Protein AF-A0A953NR56-F1 (afdb_monomer)

Radius of gyration: 19.51 Å; Cα contacts (8 Å, |Δi|>4): 133; chains: 1; bounding box: 47×58×45 Å

Solvent-accessible surface area (backbone atoms only — not comparable to full-atom values): 6510 Å² total; per-residue (Å²): 135,88,75,93,87,80,89,77,80,77,77,50,73,69,56,55,55,57,66,58,74,53,50,75,30,72,42,82,49,50,81,82,36,74,92,72,76,49,67,64,47,66,39,62,64,94,87,38,33,44,44,61,56,50,42,57,59,37,29,77,68,33,36,84,40,40,31,27,34,44,59,74,71,51,46,74,72,74,43,51,68,43,75,44,81,37,78,89,57,55,74,61,19,40,49,52,39,49,58,73,71,52,85,51,76,131

Foldseek 3Di:
DDDDDDPDPDQDPVRVVVVLAQDAAEAEQADDCVVVNDRQQQDDDVHDGPVLVVQVVRCVRHNGHEYEHDDPVSVVSVHHYDYQPDPPPPPVSRVVVVVVPDPGDD

Secondary structure (DSSP, 8-state):
---------PPPHHHHHHHTS----EEE--S--TTTTS-GGG-EETTEEHHHHHHHHHHHHHSS-EEES--HHHHHTT-EEE--SSTTSTHHHHHHHHHHH--S--

Structure (mmCIF, N/CA/C/O backbone):
data_AF-A0A953NR56-F1
#
_entry.id   AF-A0A953NR56-F1
#
loop_
_atom_site.group_PDB
_atom_site.id
_atom_site.type_symbol
_atom_site.label_atom_id
_atom_site.label_alt_id
_atom_site.label_comp_id
_atom_site.label_asym_id
_atom_site.label_entity_id
_atom_site.label_seq_id
_atom_site.pdbx_PDB_ins_code
_atom_site.Cartn_x
_atom_site.Cartn_y
_atom_site.Cartn_z
_atom_site.occupancy
_atom_site.B_iso_or_equiv
_atom_site.auth_seq_id
_atom_site.auth_comp_id
_atom_site.auth_asym_id
_atom_site.auth_atom_id
_atom_site.pdbx_PDB_model_num
ATOM 1 N N . MET A 1 1 ? -28.064 41.948 31.568 1.00 38.41 1 MET A N 1
ATOM 2 C CA . MET A 1 1 ? -27.522 41.180 32.706 1.00 38.41 1 MET A CA 1
ATOM 3 C C . MET A 1 1 ? -27.930 39.726 32.516 1.00 38.41 1 MET A C 1
ATOM 5 O O . MET A 1 1 ? -29.124 39.476 32.517 1.00 38.41 1 MET A O 1
ATOM 9 N N . MET A 1 2 ? -26.934 38.846 32.332 1.00 31.52 2 MET A N 1
ATOM 10 C CA . MET A 1 2 ? -26.982 37.367 32.277 1.00 31.52 2 MET A CA 1
ATOM 11 C C . MET A 1 2 ? -27.706 36.723 31.074 1.00 31.52 2 MET A C 1
ATOM 13 O O . MET A 1 2 ? -28.864 37.015 30.836 1.00 31.52 2 MET A O 1
ATOM 17 N N . ALA A 1 3 ? -27.152 35.781 30.310 1.00 34.00 3 ALA A N 1
ATOM 18 C CA . ALA A 1 3 ? -25.816 35.198 30.240 1.00 34.00 3 ALA A CA 1
ATOM 19 C C . ALA A 1 3 ? -25.720 34.404 28.916 1.00 34.00 3 ALA A C 1
ATOM 21 O O . ALA A 1 3 ? -26.661 33.697 28.548 1.00 34.00 3 ALA A O 1
ATOM 22 N N . GLU A 1 4 ? -24.577 34.496 28.228 1.00 44.69 4 GLU A N 1
ATOM 23 C CA . GLU A 1 4 ? -24.038 33.386 27.432 1.00 44.69 4 GLU A CA 1
ATOM 24 C C . GLU A 1 4 ? -24.064 32.122 28.293 1.00 44.69 4 GLU A C 1
ATOM 26 O O . GLU A 1 4 ? -23.676 32.229 29.448 1.00 44.69 4 GLU A O 1
ATOM 31 N N . LEU A 1 5 ? -24.519 30.972 27.774 1.00 41.19 5 LEU A N 1
ATOM 32 C CA . LEU A 1 5 ? -24.161 29.610 28.235 1.00 41.19 5 LEU A CA 1
ATOM 33 C C . LEU A 1 5 ? -25.003 28.539 27.494 1.00 41.19 5 LEU A C 1
ATOM 35 O O . LEU A 1 5 ? -25.787 27.810 28.094 1.00 41.19 5 LEU A O 1
ATOM 39 N N . SER A 1 6 ? -24.858 28.407 26.168 1.00 40.19 6 SER A N 1
ATOM 40 C CA . SER A 1 6 ? -25.397 27.229 25.443 1.00 40.19 6 SER A CA 1
ATOM 41 C C . SER A 1 6 ? -24.391 26.534 24.513 1.00 40.19 6 SER A C 1
ATOM 43 O O . SER A 1 6 ? -24.709 25.503 23.917 1.00 40.19 6 SER A O 1
ATOM 45 N N . GLN A 1 7 ? -23.162 27.032 24.397 1.00 44.84 7 GLN A N 1
ATOM 46 C CA . GLN A 1 7 ? -22.097 26.357 23.656 1.00 44.84 7 GLN A CA 1
ATOM 47 C C . GLN A 1 7 ? -21.250 25.539 24.624 1.00 44.84 7 GLN A C 1
ATOM 49 O O . GLN A 1 7 ? -20.294 26.072 25.147 1.00 44.84 7 GLN A O 1
ATOM 54 N N . PHE A 1 8 ? -21.613 24.285 24.899 1.00 46.12 8 PHE A N 1
ATOM 55 C CA . PHE A 1 8 ? -20.674 23.188 25.214 1.00 46.12 8 PHE A CA 1
ATOM 56 C C . PHE A 1 8 ? -21.470 21.892 25.437 1.00 46.12 8 PHE A C 1
ATOM 58 O O . PHE A 1 8 ? -21.541 21.336 26.530 1.00 46.12 8 PHE A O 1
ATOM 65 N N . ARG A 1 9 ? -22.103 21.376 24.374 1.00 54.62 9 ARG A N 1
ATOM 66 C CA . ARG A 1 9 ? -22.603 19.994 24.377 1.00 54.62 9 ARG A CA 1
ATOM 67 C C . ARG A 1 9 ? -21.449 19.095 23.933 1.00 54.62 9 ARG A C 1
ATOM 69 O O . ARG A 1 9 ? -21.135 19.031 22.748 1.00 54.62 9 ARG A O 1
ATOM 76 N N . GLY A 1 10 ? -20.763 18.474 24.893 1.00 54.16 10 GLY A N 1
ATOM 77 C CA . GLY A 1 10 ? -19.667 17.541 24.620 1.00 54.16 10 GLY A CA 1
ATOM 78 C C . GLY A 1 10 ? -20.115 16.416 23.681 1.00 54.16 10 GLY A C 1
ATOM 79 O O . GLY A 1 10 ? -21.192 15.844 23.856 1.00 54.16 10 GLY A O 1
ATOM 80 N N . LYS A 1 11 ? -19.302 16.106 22.663 1.00 50.94 11 LYS A N 1
ATOM 81 C CA . LYS A 1 11 ? -19.563 14.992 21.740 1.00 50.94 11 LYS A CA 1
ATOM 82 C C . LYS A 1 11 ? -19.519 13.677 22.523 1.00 50.94 11 LYS A C 1
ATOM 84 O O . LYS A 1 11 ? -18.514 13.362 23.156 1.00 50.94 11 LYS A O 1
ATOM 89 N N . GLY A 1 12 ? -20.606 12.908 22.483 1.00 56.56 12 GLY A N 1
ATOM 90 C CA . GLY A 1 12 ? -20.661 11.585 23.108 1.00 56.56 12 GLY A CA 1
ATOM 91 C C . GLY A 1 12 ? -19.666 10.614 22.463 1.00 56.56 12 GLY A C 1
ATOM 92 O O . GLY A 1 12 ? -19.310 10.770 21.295 1.00 56.56 12 GLY A O 1
ATOM 93 N N . ARG A 1 13 ? -19.241 9.574 23.196 1.00 56.50 13 ARG A N 1
ATOM 94 C CA . ARG A 1 13 ? -18.285 8.548 22.717 1.00 56.50 13 ARG A CA 1
ATOM 95 C C . ARG A 1 13 ? -18.636 7.992 21.330 1.00 56.50 13 ARG A C 1
ATOM 97 O O . ARG A 1 13 ? -17.748 7.841 20.500 1.00 56.50 13 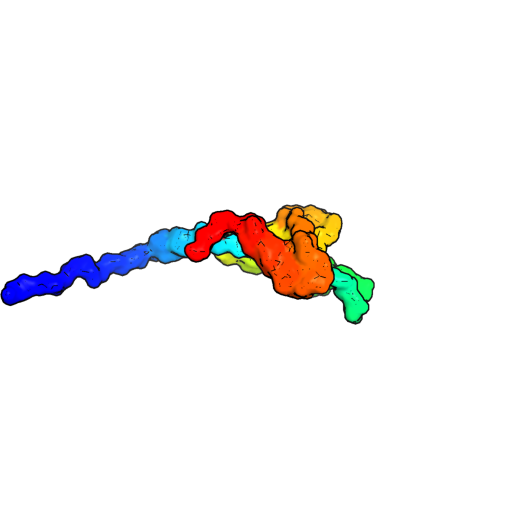ARG A O 1
ATOM 104 N N . GLY A 1 14 ? -19.920 7.761 21.046 1.00 54.09 14 GLY A N 1
ATOM 105 C CA . GLY A 1 14 ? -20.383 7.288 19.734 1.00 54.09 14 GLY A CA 1
ATOM 106 C C . GLY A 1 14 ? -20.174 8.293 18.594 1.00 54.09 14 GLY A C 1
ATOM 107 O O . GLY A 1 14 ? -19.910 7.893 17.468 1.00 54.09 14 GLY A O 1
ATOM 108 N N . GLN A 1 15 ? -20.213 9.594 18.887 1.00 52.62 15 GLN A N 1
ATOM 109 C CA . GLN A 1 15 ? -20.016 10.670 17.914 1.00 52.62 15 GLN A CA 1
ATOM 110 C C . GLN A 1 15 ? -18.525 10.959 17.679 1.00 52.62 15 GLN A C 1
ATOM 112 O O . GLN A 1 15 ? -18.139 11.281 16.559 1.00 52.62 15 GLN A O 1
ATOM 117 N N . ILE A 1 16 ? -17.683 10.759 18.702 1.00 56.00 16 ILE A N 1
ATOM 118 C CA . ILE A 1 16 ? -16.220 10.733 18.548 1.00 56.00 16 ILE A CA 1
ATOM 119 C C . ILE A 1 16 ? -15.814 9.540 17.673 1.00 56.00 16 ILE A C 1
ATOM 121 O O . ILE A 1 16 ? -15.085 9.726 16.709 1.00 56.00 16 ILE A O 1
ATOM 125 N N . MET A 1 17 ? -16.350 8.34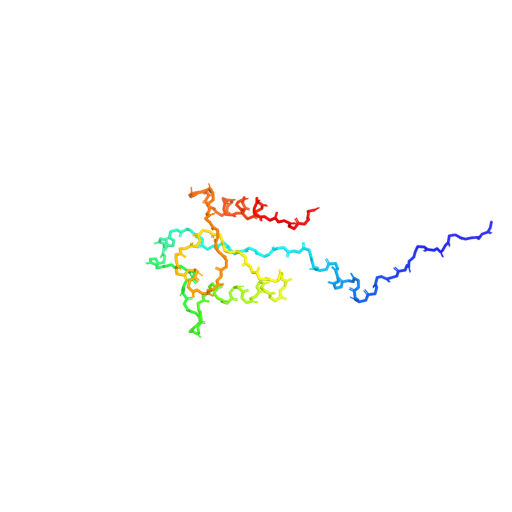0 17.927 1.00 52.09 17 MET A N 1
ATOM 126 C CA . MET A 1 17 ? -16.077 7.148 17.105 1.00 52.09 17 MET A CA 1
ATOM 127 C C . MET A 1 17 ? -16.629 7.259 15.675 1.00 52.09 17 MET A C 1
ATOM 129 O O . MET A 1 17 ? -15.992 6.789 14.737 1.00 52.09 17 MET A O 1
ATOM 133 N N . ALA A 1 18 ? -17.781 7.907 15.475 1.00 52.66 18 ALA A N 1
ATOM 134 C CA . ALA A 1 18 ? -18.328 8.160 14.140 1.00 52.66 18 ALA A CA 1
ATOM 135 C C . ALA A 1 18 ? -17.478 9.155 13.331 1.00 52.66 18 ALA A C 1
ATOM 137 O O . ALA A 1 18 ? -17.384 9.022 12.114 1.00 52.66 18 ALA A O 1
ATOM 138 N N . GLN A 1 19 ? -16.805 10.105 13.992 1.00 52.00 19 GLN A N 1
ATOM 139 C CA . GLN A 1 19 ? -15.853 11.009 13.338 1.00 52.00 19 GLN A CA 1
ATOM 140 C C . GLN A 1 19 ? -14.540 10.326 12.925 1.00 52.00 19 GLN A C 1
ATOM 142 O O . GLN A 1 19 ? -13.847 10.846 12.060 1.00 52.00 19 GLN A O 1
ATOM 147 N N . VAL A 1 20 ? -14.218 9.155 13.485 1.00 53.41 20 VAL A N 1
ATOM 148 C CA . VAL A 1 20 ? -13.049 8.345 13.088 1.00 53.41 20 VAL A CA 1
ATOM 149 C C . VAL A 1 20 ? -13.314 7.554 11.789 1.00 53.41 20 VAL A C 1
ATOM 151 O O . VAL A 1 20 ? -12.396 6.998 11.203 1.00 53.41 20 VAL A O 1
ATOM 154 N N . ARG A 1 21 ? -14.548 7.540 11.261 1.00 54.94 21 ARG A N 1
ATOM 155 C CA . ARG A 1 21 ? -14.939 6.740 10.079 1.00 54.94 21 ARG A CA 1
ATOM 156 C C . ARG A 1 21 ? -14.805 7.452 8.724 1.00 54.94 21 ARG A C 1
ATOM 158 O O . ARG A 1 21 ? -15.615 7.210 7.836 1.00 54.94 21 ARG A O 1
ATOM 165 N N . GLN A 1 22 ? -13.825 8.335 8.556 1.00 74.44 22 GLN A N 1
ATOM 166 C CA . GLN A 1 22 ? -13.625 9.080 7.300 1.00 74.44 22 GLN A CA 1
ATOM 167 C C . GLN A 1 22 ? -12.167 9.055 6.815 1.00 74.44 22 GLN A C 1
ATOM 169 O O . GLN A 1 22 ? -11.709 10.000 6.188 1.00 74.44 22 GLN A O 1
ATOM 174 N N . VAL A 1 23 ? -11.411 7.998 7.122 1.00 88.38 23 VAL A N 1
ATOM 175 C CA . VAL A 1 23 ? -10.012 7.859 6.689 1.00 88.38 23 VAL A CA 1
ATOM 176 C C . VAL A 1 23 ? -9.890 6.649 5.771 1.00 88.38 23 VAL A C 1
ATOM 178 O O . VAL A 1 23 ? -10.309 5.557 6.144 1.00 88.38 23 VAL A O 1
ATOM 181 N N . ALA A 1 24 ? -9.314 6.840 4.584 1.00 93.50 24 ALA A N 1
ATOM 182 C CA . ALA A 1 24 ? -8.964 5.753 3.674 1.00 93.50 24 ALA A CA 1
ATOM 183 C C . ALA A 1 24 ? -7.507 5.317 3.895 1.00 93.50 24 ALA A C 1
ATOM 185 O O . ALA A 1 24 ? -6.605 6.149 3.991 1.00 93.50 24 ALA A O 1
ATOM 186 N N . GLY A 1 25 ? -7.278 4.006 3.975 1.00 95.69 25 GLY A N 1
ATOM 187 C CA . GLY A 1 25 ? -5.952 3.420 4.156 1.00 95.69 25 GLY A CA 1
ATOM 188 C C . GLY A 1 25 ? -5.308 3.008 2.833 1.00 95.69 25 GLY A C 1
ATOM 189 O O . GLY A 1 25 ? -5.873 2.201 2.093 1.00 95.69 25 GLY A O 1
ATOM 190 N N . PHE A 1 26 ? -4.094 3.496 2.570 1.00 96.38 26 PHE A N 1
ATOM 191 C CA . PHE A 1 26 ? -3.295 3.095 1.411 1.00 96.38 26 PHE A CA 1
ATOM 192 C C . PHE A 1 26 ? -1.927 2.558 1.832 1.00 96.38 26 PHE A C 1
ATOM 194 O O . PHE A 1 26 ? -1.313 3.059 2.774 1.00 96.38 26 PHE A O 1
ATOM 201 N N . ILE A 1 27 ? -1.439 1.542 1.120 1.00 95.50 27 ILE A N 1
ATOM 202 C CA . ILE A 1 27 ? -0.112 0.952 1.330 1.00 95.50 27 ILE A CA 1
ATOM 203 C C . ILE A 1 27 ? 0.683 1.082 0.040 1.00 95.50 27 ILE A C 1
ATOM 205 O O . ILE A 1 27 ? 0.291 0.549 -0.995 1.00 95.50 27 ILE A O 1
ATOM 209 N N . LEU A 1 28 ? 1.824 1.758 0.105 1.00 93.69 28 LEU A N 1
ATOM 210 C CA . LEU A 1 28 ? 2.738 1.864 -1.027 1.00 93.69 28 LEU A CA 1
ATOM 211 C C . LEU A 1 28 ? 3.612 0.605 -1.067 1.00 93.69 28 LEU A C 1
ATOM 213 O O . LEU A 1 28 ? 4.434 0.396 -0.174 1.00 93.69 28 LEU A O 1
ATOM 217 N N . ALA A 1 29 ? 3.410 -0.236 -2.080 1.00 90.19 29 ALA A N 1
ATOM 218 C CA . ALA A 1 29 ? 4.123 -1.504 -2.257 1.00 90.19 29 ALA A CA 1
ATOM 219 C C . ALA A 1 29 ? 4.762 -1.628 -3.651 1.00 90.19 29 ALA A C 1
ATOM 221 O O . ALA A 1 29 ? 4.964 -2.732 -4.142 1.00 90.19 29 ALA A O 1
ATOM 222 N N . GLY A 1 30 ? 5.053 -0.494 -4.292 1.00 80.44 30 GLY A N 1
ATOM 223 C CA . GLY A 1 30 ? 5.803 -0.436 -5.544 1.00 80.44 30 GLY A CA 1
ATOM 224 C C . GLY A 1 30 ? 7.310 -0.243 -5.342 1.00 80.44 30 GLY A C 1
ATOM 225 O O . GLY A 1 30 ? 7.824 -0.176 -4.222 1.00 80.44 30 GLY A O 1
ATOM 226 N N . GLY A 1 31 ? 8.010 -0.081 -6.463 1.00 78.75 31 GLY A N 1
ATOM 227 C CA . GLY A 1 31 ? 9.455 0.121 -6.520 1.00 78.75 31 GLY A CA 1
ATOM 228 C C . GLY A 1 31 ? 10.235 -1.173 -6.756 1.00 78.75 31 GLY A C 1
ATOM 229 O O . GLY A 1 31 ? 9.780 -2.273 -6.470 1.00 78.75 31 GLY A O 1
ATOM 230 N N . GLU A 1 32 ? 11.449 -1.032 -7.279 1.00 72.06 32 GLU A N 1
ATOM 231 C CA . GLU A 1 32 ? 12.220 -2.158 -7.827 1.00 72.06 32 GLU A CA 1
ATOM 232 C C . GLU A 1 32 ? 12.841 -3.077 -6.767 1.00 72.06 32 GLU A C 1
ATOM 234 O O . GLU A 1 32 ? 13.395 -4.122 -7.093 1.00 72.06 32 GLU A O 1
ATOM 239 N N . SER A 1 33 ? 12.813 -2.684 -5.487 1.00 73.69 33 SER A N 1
ATOM 240 C CA . SER A 1 33 ? 13.497 -3.404 -4.400 1.00 73.69 33 SER A CA 1
ATOM 241 C C . SER A 1 33 ? 14.971 -3.741 -4.719 1.00 73.69 33 SER A C 1
ATOM 243 O O . SER A 1 33 ? 15.530 -4.698 -4.182 1.00 73.69 33 SER A O 1
ATOM 245 N N . SER A 1 34 ? 15.629 -2.918 -5.545 1.00 73.31 34 SER A N 1
ATOM 246 C CA . SER A 1 34 ? 16.921 -3.199 -6.192 1.00 73.31 34 SER A CA 1
ATOM 247 C C . SER A 1 34 ? 18.074 -3.457 -5.218 1.00 73.31 34 SER A C 1
ATOM 249 O O . SER A 1 34 ? 18.949 -4.271 -5.490 1.00 73.31 34 SER A O 1
ATOM 251 N N . ARG A 1 35 ? 18.046 -2.844 -4.028 1.00 77.25 35 ARG A N 1
ATOM 252 C CA . ARG A 1 35 ? 19.033 -3.107 -2.965 1.00 77.25 35 ARG A CA 1
ATOM 253 C C . ARG A 1 35 ? 18.804 -4.428 -2.217 1.00 77.25 35 ARG A C 1
ATOM 255 O O . ARG A 1 35 ? 19.752 -4.963 -1.656 1.00 77.25 35 ARG A O 1
ATOM 262 N N . MET A 1 36 ? 17.565 -4.926 -2.150 1.00 70.88 36 MET A N 1
ATOM 263 C CA . MET A 1 36 ? 17.252 -6.204 -1.490 1.00 70.88 36 MET A CA 1
ATOM 264 C C . MET A 1 36 ? 17.201 -7.389 -2.453 1.00 70.88 36 MET A C 1
ATOM 266 O O . MET A 1 36 ? 17.294 -8.518 -1.982 1.00 70.88 36 MET A O 1
ATOM 270 N N . GLY A 1 37 ? 17.055 -7.155 -3.761 1.00 68.62 37 GLY A N 1
ATOM 271 C CA . GLY A 1 37 ? 17.049 -8.203 -4.791 1.00 68.62 37 GLY A CA 1
ATOM 272 C C . GLY A 1 37 ? 15.823 -9.126 -4.766 1.00 68.62 37 GLY A C 1
ATOM 273 O O . GLY A 1 37 ? 15.769 -10.093 -5.515 1.00 68.62 37 GLY A O 1
ATOM 274 N N . ARG A 1 38 ? 14.846 -8.843 -3.899 1.00 69.31 38 ARG A N 1
ATOM 275 C CA . ARG A 1 38 ? 13.576 -9.563 -3.735 1.00 69.31 38 ARG A CA 1
ATOM 276 C C . ARG A 1 38 ? 12.485 -8.560 -3.384 1.00 69.31 38 ARG A C 1
ATOM 278 O O . ARG A 1 38 ? 12.788 -7.561 -2.725 1.00 69.31 38 ARG A O 1
ATOM 285 N N . ASP A 1 39 ? 11.247 -8.826 -3.795 1.00 79.44 39 ASP A N 1
ATOM 286 C CA . ASP A 1 39 ? 10.122 -7.933 -3.511 1.00 79.44 39 ASP A CA 1
ATOM 287 C C . ASP A 1 39 ? 9.963 -7.745 -1.991 1.00 79.44 39 ASP A C 1
ATOM 289 O O . ASP A 1 39 ? 9.684 -8.685 -1.239 1.00 79.44 39 ASP A O 1
ATOM 293 N N . LYS A 1 40 ? 10.172 -6.504 -1.529 1.00 80.69 40 LYS A N 1
ATOM 294 C CA . LYS A 1 40 ? 10.092 -6.134 -0.114 1.00 80.69 40 LYS A CA 1
ATOM 295 C C . LYS A 1 40 ? 8.721 -6.447 0.493 1.00 80.69 40 LYS A C 1
ATOM 297 O O . LYS A 1 40 ? 8.652 -6.748 1.686 1.00 80.69 40 LYS A O 1
ATOM 302 N N . ALA A 1 41 ? 7.648 -6.351 -0.291 1.00 81.56 41 ALA A N 1
ATOM 303 C CA . ALA A 1 41 ? 6.281 -6.556 0.172 1.00 81.56 41 ALA A CA 1
ATOM 304 C C . ALA A 1 41 ? 6.049 -7.993 0.670 1.00 81.56 41 ALA A C 1
ATOM 306 O O . ALA A 1 41 ? 5.307 -8.207 1.632 1.00 81.56 41 ALA A O 1
ATOM 307 N N . LEU A 1 42 ? 6.735 -8.962 0.061 1.00 85.31 42 LEU A N 1
ATOM 308 C CA . LEU A 1 42 ? 6.571 -10.393 0.330 1.00 85.31 42 LEU A CA 1
ATOM 309 C C . LEU A 1 42 ? 7.563 -10.944 1.346 1.00 85.31 42 LEU A C 1
ATOM 311 O O . LEU A 1 42 ? 7.505 -12.120 1.691 1.00 85.31 42 LEU A O 1
ATOM 315 N N . LEU A 1 43 ? 8.471 -10.109 1.851 1.00 88.44 43 LEU A N 1
ATOM 316 C CA . LEU A 1 43 ? 9.403 -10.553 2.876 1.00 88.44 43 LEU A CA 1
ATOM 317 C C . LEU A 1 43 ? 8.664 -10.978 4.117 1.00 88.44 43 LEU A C 1
ATOM 319 O O . LEU A 1 43 ? 7.790 -10.268 4.598 1.00 88.44 43 LEU A O 1
ATOM 323 N N . GLU A 1 44 ? 9.067 -12.107 4.667 1.00 90.94 44 GLU A N 1
ATOM 324 C CA . GLU A 1 44 ? 8.456 -12.608 5.879 1.00 90.94 44 GLU A CA 1
ATOM 325 C C . GLU A 1 44 ? 9.207 -12.116 7.111 1.00 90.94 44 GLU A C 1
ATOM 327 O O . GLU A 1 44 ? 10.437 -12.161 7.188 1.00 90.94 44 GLU A O 1
ATOM 332 N N . LEU A 1 45 ? 8.442 -11.677 8.107 1.00 91.31 45 LEU A N 1
ATOM 333 C CA . LEU A 1 45 ? 8.922 -11.457 9.463 1.00 91.31 45 LEU A CA 1
ATOM 334 C C . LEU A 1 45 ? 8.117 -12.361 10.393 1.00 91.31 45 LEU A C 1
ATOM 336 O O . LEU A 1 45 ? 6.921 -12.147 10.582 1.00 91.31 45 LEU A O 1
ATOM 340 N N . GLY A 1 46 ? 8.767 -13.388 10.945 1.00 93.06 46 GLY A N 1
ATOM 341 C CA . GLY A 1 46 ? 8.084 -14.408 11.747 1.00 93.06 46 GLY A CA 1
ATOM 342 C C . GLY A 1 46 ? 7.069 -15.229 10.941 1.00 93.06 46 GLY A C 1
ATOM 343 O O . GLY A 1 46 ? 5.997 -15.527 11.454 1.00 93.06 46 GLY A O 1
ATOM 344 N N . GLY A 1 47 ? 7.376 -15.537 9.674 1.00 94.12 47 GLY A N 1
ATOM 345 C CA . GLY A 1 47 ? 6.513 -16.331 8.785 1.00 94.12 47 GLY A CA 1
ATOM 346 C C . GLY A 1 47 ? 5.298 -15.585 8.224 1.00 94.12 47 GLY A C 1
ATOM 347 O O . GLY A 1 47 ? 4.392 -16.205 7.680 1.00 94.12 47 GLY A O 1
ATOM 348 N N . VAL A 1 48 ? 5.233 -14.258 8.387 1.00 93.06 48 VAL A N 1
ATOM 349 C CA . VAL A 1 48 ? 4.140 -13.429 7.858 1.00 93.06 4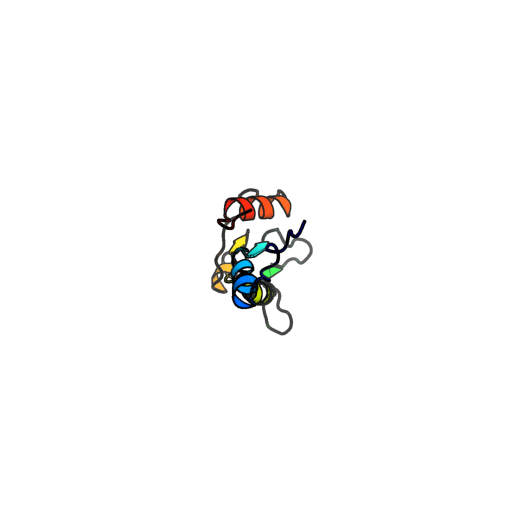8 VAL A CA 1
ATOM 350 C C . VAL A 1 48 ? 4.708 -12.391 6.891 1.00 93.06 48 VAL A C 1
ATOM 352 O O . VAL A 1 48 ? 5.592 -11.630 7.306 1.00 93.06 48 VAL A O 1
ATOM 355 N N . PRO A 1 49 ? 4.193 -12.293 5.648 1.00 92.12 49 PRO A N 1
ATOM 356 C CA . PRO A 1 49 ? 4.596 -11.256 4.706 1.00 92.12 49 PRO A CA 1
ATOM 357 C C . PRO A 1 49 ? 4.433 -9.851 5.294 1.00 92.12 49 PRO A C 1
ATOM 359 O O . PRO A 1 49 ? 3.408 -9.536 5.910 1.00 92.12 49 PRO A O 1
ATOM 362 N N . LEU A 1 50 ? 5.418 -8.978 5.075 1.00 91.94 50 LEU A N 1
ATOM 363 C CA . LEU A 1 50 ? 5.404 -7.597 5.557 1.00 91.94 50 LEU A CA 1
ATOM 364 C C . LEU A 1 50 ? 4.156 -6.860 5.071 1.00 91.94 50 LEU A C 1
ATOM 366 O O . LEU A 1 50 ? 3.531 -6.150 5.857 1.00 91.94 50 LEU A O 1
ATOM 370 N N . LEU A 1 51 ? 3.751 -7.067 3.816 1.00 92.31 51 LEU A N 1
ATOM 371 C CA . LEU A 1 51 ? 2.533 -6.477 3.274 1.00 92.31 51 LEU A CA 1
ATOM 372 C C . LEU A 1 51 ? 1.278 -6.950 4.016 1.00 92.31 51 LEU A C 1
ATOM 374 O O . LEU A 1 51 ? 0.450 -6.121 4.382 1.00 92.31 51 LEU A O 1
ATOM 378 N N . ALA A 1 52 ? 1.158 -8.248 4.308 1.00 94.19 52 ALA A N 1
ATOM 379 C CA . ALA A 1 52 ? 0.027 -8.780 5.070 1.00 94.19 52 ALA A CA 1
ATOM 380 C C . ALA A 1 52 ? -0.0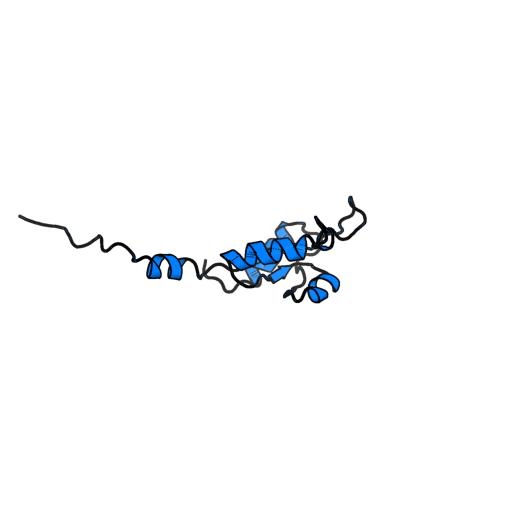13 -8.208 6.498 1.00 94.19 52 ALA A C 1
ATOM 382 O O . ALA A 1 52 ? -1.079 -7.867 7.012 1.00 94.19 52 ALA A O 1
ATOM 383 N N . ARG A 1 53 ? 1.153 -8.048 7.136 1.00 95.38 53 ARG A N 1
ATOM 384 C CA . ARG A 1 53 ? 1.260 -7.419 8.459 1.00 95.38 53 ARG A CA 1
ATOM 385 C C . ARG A 1 53 ? 0.836 -5.951 8.424 1.00 95.38 53 ARG A C 1
ATOM 387 O O . ARG A 1 53 ? 0.050 -5.532 9.269 1.00 95.38 53 ARG A O 1
ATOM 394 N N . THR A 1 54 ? 1.322 -5.187 7.448 1.00 95.06 54 THR A N 1
ATOM 395 C CA . THR A 1 54 ? 0.943 -3.780 7.259 1.00 95.06 54 THR A CA 1
ATOM 396 C C . THR A 1 54 ? -0.547 -3.649 6.964 1.00 95.06 54 THR A C 1
ATOM 398 O O . THR A 1 54 ? -1.201 -2.799 7.559 1.00 95.06 54 THR A O 1
ATOM 401 N N . ALA A 1 55 ? -1.109 -4.527 6.128 1.00 95.38 55 ALA A N 1
ATOM 402 C CA . ALA A 1 55 ? -2.532 -4.530 5.816 1.00 95.38 55 ALA A CA 1
ATOM 403 C C . ALA A 1 55 ? -3.400 -4.686 7.066 1.00 95.38 55 ALA A C 1
ATOM 405 O O . ALA A 1 55 ? -4.292 -3.872 7.275 1.00 95.38 55 ALA A O 1
ATOM 406 N N . ARG A 1 56 ? -3.071 -5.634 7.954 1.00 96.00 56 ARG A N 1
ATOM 407 C CA . ARG A 1 56 ? -3.784 -5.812 9.232 1.00 96.00 56 ARG A CA 1
ATOM 408 C C . ARG A 1 56 ? -3.708 -4.575 10.131 1.00 96.00 56 ARG A C 1
ATOM 410 O O . ARG A 1 56 ? -4.684 -4.239 10.795 1.00 96.00 56 ARG A O 1
ATOM 417 N N . LEU A 1 57 ? -2.554 -3.905 10.171 1.00 95.75 57 LEU A N 1
ATOM 418 C CA . LEU A 1 57 ? -2.374 -2.690 10.974 1.00 95.75 57 LEU A CA 1
ATOM 419 C C . LEU A 1 57 ? -3.203 -1.521 10.434 1.00 95.75 57 LEU A C 1
ATOM 421 O O . LEU A 1 57 ? -3.826 -0.811 11.217 1.00 95.75 57 LEU A O 1
ATOM 425 N N . VAL A 1 58 ? -3.227 -1.334 9.112 1.00 95.62 58 VAL A N 1
ATOM 426 C CA . VAL A 1 58 ? -4.038 -0.289 8.473 1.00 95.62 58 VAL A CA 1
ATOM 427 C C . VAL A 1 58 ? -5.528 -0.605 8.612 1.00 95.62 58 VAL A C 1
ATOM 429 O O . VAL A 1 58 ? -6.309 0.282 8.947 1.00 95.62 58 VAL A O 1
ATOM 432 N N . GLU A 1 59 ? -5.922 -1.867 8.444 1.00 94.81 59 GLU A N 1
ATOM 433 C CA . GLU A 1 59 ? -7.313 -2.302 8.569 1.00 94.81 59 GLU A CA 1
ATOM 434 C C . GLU A 1 59 ? -7.906 -2.018 9.948 1.00 94.81 59 GLU A C 1
ATOM 436 O O . GLU A 1 59 ? -9.036 -1.537 10.046 1.00 94.81 59 GLU A O 1
ATOM 441 N N . ALA A 1 60 ? -7.118 -2.210 11.008 1.00 93.88 60 ALA A N 1
ATOM 442 C CA . ALA A 1 60 ? -7.535 -1.936 12.379 1.00 93.88 60 ALA A CA 1
ATOM 443 C C . ALA A 1 60 ? -7.898 -0.461 12.646 1.00 93.88 60 ALA A C 1
ATOM 445 O O . ALA A 1 60 ? -8.576 -0.179 13.635 1.00 93.88 60 ALA A O 1
ATOM 446 N N . VAL A 1 61 ? -7.456 0.476 11.796 1.00 91.88 61 VAL A N 1
ATOM 447 C CA . VAL A 1 61 ? -7.659 1.923 11.997 1.00 91.88 61 VAL A CA 1
ATOM 448 C C . VAL A 1 61 ? -8.458 2.605 10.886 1.00 91.88 61 VAL A C 1
ATOM 450 O O . VAL A 1 61 ? -9.166 3.567 11.168 1.00 91.88 61 VAL A O 1
ATOM 453 N N . ALA A 1 62 ? -8.368 2.119 9.647 1.00 92.44 62 ALA A N 1
ATOM 454 C CA . ALA A 1 62 ? -8.941 2.756 8.459 1.00 92.44 62 ALA A CA 1
ATOM 455 C C . ALA A 1 62 ? -9.853 1.819 7.639 1.00 92.44 62 ALA A C 1
ATOM 457 O O . ALA A 1 62 ? -10.347 2.209 6.583 1.00 92.44 62 ALA A O 1
ATOM 458 N N . GLY A 1 63 ? -10.088 0.587 8.108 1.00 91.88 63 GLY A N 1
ATOM 459 C CA . GLY A 1 63 ? -10.774 -0.439 7.323 1.00 91.88 63 GLY A CA 1
ATOM 460 C C . GLY A 1 63 ? -9.915 -0.981 6.169 1.00 91.88 63 GLY A C 1
ATOM 461 O O . GLY A 1 63 ? -8.721 -0.682 6.093 1.00 91.88 63 GLY A O 1
ATOM 462 N N . PRO A 1 64 ? -10.491 -1.807 5.277 1.00 93.38 64 PRO A N 1
ATOM 463 C CA . PRO A 1 64 ? -9.729 -2.549 4.275 1.00 93.38 64 PRO A CA 1
ATOM 464 C C . PRO A 1 64 ? -8.828 -1.640 3.416 1.00 93.38 64 PRO A C 1
ATOM 466 O O . PRO A 1 64 ? -9.340 -0.736 2.749 1.00 93.38 64 PRO A O 1
ATOM 469 N N . PRO A 1 65 ? -7.500 -1.855 3.405 1.00 95.38 65 PRO A N 1
ATOM 470 C CA . PRO A 1 65 ? -6.584 -0.976 2.691 1.00 95.38 65 PRO A CA 1
ATOM 471 C C . PRO A 1 65 ? -6.556 -1.242 1.184 1.00 95.38 65 PRO A C 1
ATOM 473 O O . PRO A 1 65 ? -6.827 -2.350 0.715 1.00 95.38 65 PRO A O 1
ATOM 476 N N . THR A 1 66 ? -6.123 -0.233 0.428 1.00 95.62 66 THR A N 1
ATOM 477 C CA . THR A 1 66 ? -5.742 -0.372 -0.985 1.00 95.62 66 THR A CA 1
ATOM 478 C C . THR A 1 66 ? -4.224 -0.303 -1.140 1.00 95.62 66 THR A C 1
ATOM 480 O O . THR A 1 66 ? -3.565 0.590 -0.615 1.00 95.62 66 THR A O 1
ATOM 483 N N . VAL A 1 67 ? -3.648 -1.244 -1.879 1.00 95.12 67 VAL A N 1
ATOM 484 C CA . VAL A 1 67 ? -2.216 -1.295 -2.186 1.00 95.12 67 VAL A CA 1
ATOM 485 C C . VAL A 1 67 ? -1.943 -0.568 -3.502 1.00 95.12 67 VAL A C 1
ATOM 487 O O . VAL A 1 67 ? -2.644 -0.801 -4.484 1.00 95.12 67 VAL A O 1
ATOM 490 N N . VAL A 1 68 ? -0.912 0.274 -3.543 1.00 94.38 68 VAL A N 1
ATOM 491 C CA . VAL A 1 68 ? -0.463 0.994 -4.747 1.00 94.38 68 VAL A CA 1
ATOM 492 C C . VAL A 1 68 ? 0.841 0.390 -5.265 1.00 94.38 68 VAL A C 1
ATOM 494 O O . VAL A 1 68 ? 1.787 0.208 -4.496 1.00 94.38 68 VAL A O 1
ATOM 497 N N . GLY A 1 69 ? 0.891 0.092 -6.567 1.00 88.00 69 GLY A N 1
ATOM 498 C CA . GLY A 1 69 ? 2.100 -0.346 -7.276 1.00 88.00 69 GLY A CA 1
ATOM 499 C C . GLY A 1 69 ? 2.491 -1.820 -7.093 1.00 88.00 69 GLY A C 1
ATOM 500 O O . GLY A 1 69 ? 3.499 -2.239 -7.651 1.00 88.00 69 GLY A O 1
ATOM 501 N N . GLY A 1 70 ? 1.714 -2.607 -6.339 1.00 73.75 70 GLY A N 1
ATOM 502 C CA . GLY A 1 70 ? 2.000 -4.022 -6.077 1.00 73.75 70 GLY A CA 1
ATOM 503 C C . GLY A 1 70 ? 1.794 -4.936 -7.296 1.00 73.75 70 GLY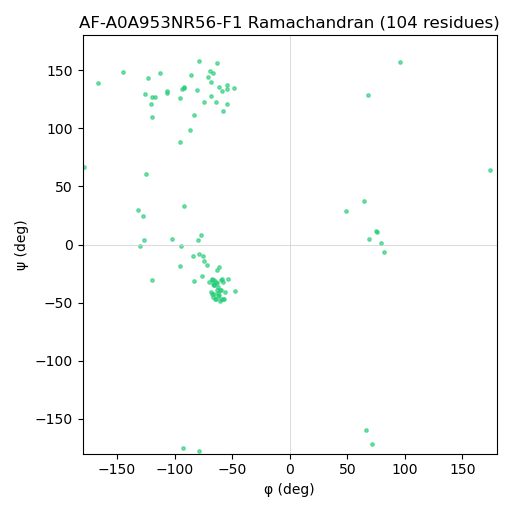 A C 1
ATOM 504 O O . GLY A 1 70 ? 0.861 -4.748 -8.080 1.00 73.75 70 GLY A O 1
ATOM 505 N N . ALA A 1 71 ? 2.644 -5.957 -7.436 1.00 68.62 71 ALA A N 1
ATOM 506 C CA . ALA A 1 71 ? 2.537 -6.986 -8.474 1.00 68.62 71 ALA A CA 1
ATOM 507 C C . ALA A 1 71 ? 1.478 -8.063 -8.135 1.00 68.62 71 ALA A C 1
ATOM 509 O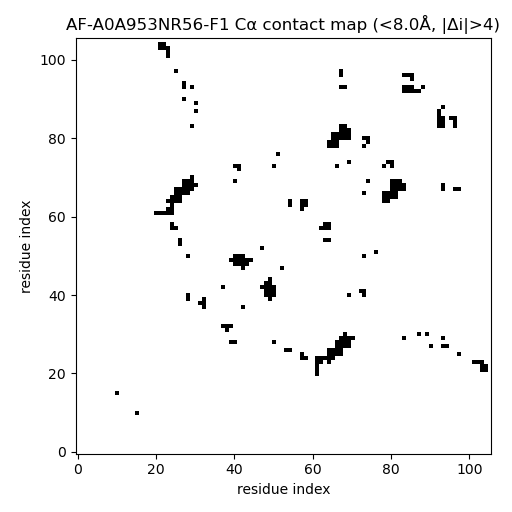 O . ALA A 1 71 ? 0.789 -7.999 -7.113 1.00 68.62 71 ALA A O 1
ATOM 510 N N . GLY A 1 72 ? 1.330 -9.078 -8.998 1.00 66.62 72 GLY A N 1
ATOM 511 C CA . GLY A 1 72 ? 0.318 -10.140 -8.868 1.00 66.62 72 GLY A CA 1
ATOM 512 C C . GLY A 1 72 ? 0.319 -10.873 -7.518 1.00 66.62 72 GLY A C 1
ATOM 513 O O . GLY A 1 72 ? -0.739 -11.266 -7.032 1.00 66.62 72 GLY A O 1
ATOM 514 N N . GLU A 1 73 ? 1.469 -10.972 -6.857 1.00 71.69 73 GLU A N 1
ATOM 515 C CA . GLU A 1 73 ? 1.619 -11.610 -5.543 1.00 71.69 73 GLU A CA 1
ATOM 516 C C . GLU A 1 73 ? 0.916 -10.825 -4.421 1.00 71.69 73 GLU A C 1
ATOM 518 O O . GLU A 1 73 ? 0.379 -11.416 -3.487 1.00 71.69 73 GLU A O 1
ATOM 523 N N . CYS A 1 74 ? 0.801 -9.497 -4.546 1.00 75.06 74 CYS A N 1
ATOM 524 C CA . CYS A 1 74 ? 0.005 -8.683 -3.623 1.00 75.06 74 CYS A CA 1
ATOM 525 C C . CYS A 1 74 ? -1.492 -9.019 -3.725 1.00 75.06 74 CYS A C 1
ATOM 527 O O . CYS A 1 74 ? -2.199 -9.020 -2.716 1.00 75.06 74 CYS A O 1
ATOM 529 N N . ARG A 1 75 ? -1.976 -9.351 -4.933 1.00 76.69 75 ARG A N 1
ATOM 530 C CA . ARG A 1 75 ? -3.363 -9.798 -5.149 1.00 76.69 75 ARG A CA 1
ATOM 531 C C . ARG A 1 75 ? -3.607 -11.190 -4.566 1.00 76.69 75 ARG A C 1
ATOM 533 O O . ARG A 1 75 ? -4.702 -11.445 -4.077 1.00 76.69 75 ARG A O 1
ATOM 540 N N . ALA A 1 76 ? -2.597 -12.063 -4.561 1.00 84.06 76 ALA A N 1
ATOM 541 C CA . ALA A 1 76 ? -2.692 -13.394 -3.954 1.00 84.06 76 ALA A CA 1
ATOM 542 C C . ALA A 1 76 ? -2.939 -13.345 -2.431 1.00 84.06 76 ALA A C 1
ATOM 544 O O . ALA A 1 76 ? -3.496 -14.285 -1.872 1.00 84.06 76 ALA A O 1
ATOM 545 N N . LEU A 1 77 ? -2.605 -12.228 -1.771 1.00 87.25 77 LEU A N 1
ATOM 546 C CA . LEU A 1 77 ? -2.928 -11.972 -0.360 1.00 87.25 77 LEU A CA 1
ATOM 547 C C . LEU A 1 77 ? -4.377 -11.495 -0.131 1.00 87.25 77 LEU A C 1
ATOM 549 O O . LEU A 1 77 ? -4.732 -11.160 0.997 1.00 87.25 77 LEU A O 1
ATOM 553 N N . GLY A 1 78 ? -5.210 -11.427 -1.176 1.00 90.25 78 GLY A N 1
ATOM 554 C CA . GLY A 1 78 ? -6.601 -10.967 -1.090 1.00 90.25 78 GLY A CA 1
ATOM 555 C C . GLY A 1 78 ? -6.759 -9.450 -0.941 1.00 90.25 78 GLY A C 1
ATOM 556 O O . GLY A 1 78 ? -7.848 -8.971 -0.633 1.00 90.25 78 GLY A O 1
ATOM 557 N N . LEU A 1 79 ? -5.686 -8.681 -1.148 1.00 92.00 79 LEU A N 1
ATOM 558 C CA . LEU A 1 79 ? -5.699 -7.226 -1.024 1.00 92.00 79 LEU A CA 1
ATOM 559 C C . LEU A 1 79 ? -6.162 -6.562 -2.325 1.00 92.00 79 LEU A C 1
ATOM 561 O O . LEU A 1 79 ? -5.834 -7.012 -3.426 1.00 92.00 79 LEU A O 1
ATOM 565 N N . ARG A 1 80 ? -6.880 -5.438 -2.206 1.00 93.75 80 ARG A N 1
ATOM 566 C CA . ARG A 1 80 ? -7.166 -4.566 -3.351 1.00 93.75 80 ARG A CA 1
ATOM 567 C C . ARG A 1 80 ? -5.865 -3.909 -3.801 1.00 93.75 80 ARG A C 1
ATOM 569 O O . ARG A 1 80 ? -5.192 -3.282 -2.990 1.00 93.75 80 ARG A O 1
ATOM 576 N N . VAL A 1 81 ? -5.538 -4.009 -5.088 1.00 93.12 81 VAL A N 1
ATOM 577 C CA . VAL A 1 81 ? -4.314 -3.433 -5.665 1.00 93.12 81 VAL A CA 1
ATOM 578 C C . VAL A 1 81 ? -4.659 -2.537 -6.849 1.00 93.12 81 VAL A C 1
ATOM 580 O O . VAL A 1 81 ? -5.362 -2.977 -7.761 1.00 93.12 81 VAL A O 1
ATOM 583 N N . ILE A 1 82 ? -4.132 -1.315 -6.851 1.00 94.19 82 ILE A N 1
ATOM 584 C CA . ILE A 1 82 ? -4.160 -0.386 -7.985 1.00 94.19 82 ILE A CA 1
ATOM 585 C C . ILE A 1 82 ? -2.740 -0.171 -8.519 1.00 94.19 82 ILE A C 1
ATOM 587 O O . ILE A 1 82 ? -1.762 -0.242 -7.768 1.00 94.19 82 ILE A O 1
ATOM 591 N N . ALA A 1 83 ? -2.624 0.044 -9.828 1.00 92.62 83 ALA A N 1
ATOM 592 C CA . ALA A 1 83 ? -1.348 0.378 -10.452 1.00 92.62 83 ALA A CA 1
ATOM 593 C C . ALA A 1 83 ? -0.906 1.784 -10.025 1.00 92.62 83 ALA A C 1
ATOM 595 O O . ALA A 1 83 ? -1.755 2.631 -9.768 1.00 92.62 83 ALA A O 1
ATOM 596 N N . ASP A 1 84 ? 0.404 2.015 -9.946 1.00 91.88 84 ASP A N 1
ATOM 597 C CA . ASP A 1 84 ? 0.944 3.366 -9.785 1.00 91.88 84 ASP A CA 1
ATOM 598 C C . ASP A 1 84 ? 0.828 4.114 -11.121 1.00 91.88 84 ASP A C 1
ATOM 600 O O . ASP A 1 84 ? 1.333 3.636 -12.139 1.00 91.88 84 ASP A O 1
ATOM 604 N N . GLU A 1 85 ? 0.147 5.259 -11.126 1.00 93.94 85 GLU A N 1
ATOM 605 C CA . GLU A 1 85 ? -0.028 6.106 -12.312 1.00 93.94 85 GLU A CA 1
ATOM 606 C C . GLU A 1 85 ? 1.251 6.881 -12.670 1.00 93.94 85 GLU A C 1
ATOM 608 O O . GLU A 1 85 ? 1.379 7.382 -13.787 1.00 93.94 85 GLU A O 1
ATOM 613 N N . TRP A 1 86 ? 2.222 6.939 -11.751 1.00 91.56 86 TRP A N 1
ATOM 614 C CA . TRP A 1 86 ? 3.460 7.708 -11.886 1.00 91.56 86 TRP A CA 1
ATOM 615 C C . TRP A 1 86 ? 4.701 6.815 -11.698 1.00 91.56 86 TRP A C 1
ATOM 617 O O . TRP A 1 86 ? 5.505 7.035 -10.782 1.00 91.56 86 TRP A O 1
ATOM 627 N N . PRO A 1 87 ? 4.895 5.790 -12.548 1.00 84.69 87 PRO A N 1
ATOM 628 C CA . PRO A 1 87 ? 5.999 4.849 -12.402 1.00 84.69 87 PRO A CA 1
ATOM 629 C C . PRO A 1 87 ? 7.355 5.568 -12.446 1.00 84.69 87 PRO A C 1
ATOM 631 O O . PRO A 1 87 ? 7.615 6.401 -13.311 1.00 84.69 87 PRO A O 1
ATOM 634 N N . GLY A 1 88 ? 8.233 5.245 -11.494 1.00 85.00 88 GLY A N 1
ATOM 635 C CA . GLY A 1 88 ? 9.569 5.844 -11.391 1.00 85.00 88 GLY A CA 1
ATOM 636 C C . GLY A 1 88 ? 9.619 7.218 -10.709 1.00 85.00 88 GLY A C 1
ATOM 637 O O . GLY A 1 88 ? 10.710 7.686 -10.395 1.00 85.00 88 GLY A O 1
ATOM 638 N N . ALA A 1 89 ? 8.478 7.833 -10.373 1.00 90.25 89 ALA A N 1
ATOM 639 C CA . ALA A 1 89 ? 8.428 9.114 -9.653 1.00 90.25 89 ALA A CA 1
ATOM 640 C C . ALA A 1 89 ? 8.717 8.992 -8.139 1.00 90.25 89 ALA A C 1
ATOM 642 O O . ALA A 1 89 ? 8.556 9.945 -7.371 1.00 90.25 89 ALA A O 1
ATOM 643 N N . GLY A 1 90 ? 9.138 7.808 -7.687 1.00 88.25 90 GLY A N 1
ATOM 644 C CA . GLY A 1 90 ? 9.397 7.516 -6.283 1.00 88.25 90 GLY A CA 1
ATOM 645 C C . GLY A 1 90 ? 8.125 7.544 -5.421 1.00 88.25 90 GLY A C 1
ATOM 646 O O . GLY A 1 90 ? 7.014 7.419 -5.935 1.00 88.25 90 GLY A O 1
ATOM 647 N N . PRO A 1 91 ? 8.259 7.712 -4.092 1.00 90.50 91 PRO A N 1
ATOM 648 C CA . PRO A 1 91 ? 7.125 7.645 -3.166 1.00 90.50 91 PRO A CA 1
ATOM 649 C C . PRO A 1 91 ? 6.006 8.656 -3.448 1.00 90.50 91 PRO A C 1
ATOM 651 O O . PRO A 1 91 ? 4.847 8.373 -3.157 1.00 90.50 91 PRO A O 1
ATOM 654 N N . LEU A 1 92 ? 6.336 9.821 -4.018 1.00 94.50 92 LEU A N 1
ATOM 655 C CA . LEU A 1 92 ? 5.347 10.852 -4.339 1.00 94.50 92 LEU A CA 1
ATOM 656 C C . LEU A 1 92 ? 4.380 10.408 -5.441 1.00 94.50 92 LEU A C 1
ATOM 658 O O . LEU A 1 92 ? 3.203 10.747 -5.360 1.00 94.50 92 LEU A O 1
ATOM 662 N N . GLY A 1 93 ? 4.841 9.613 -6.411 1.00 94.62 93 GLY A N 1
ATOM 663 C CA . GLY A 1 93 ? 3.979 9.034 -7.443 1.00 94.62 93 GLY A CA 1
ATOM 664 C C . GLY A 1 93 ? 2.891 8.138 -6.852 1.00 94.62 93 GLY A C 1
ATOM 665 O O . GLY A 1 93 ? 1.699 8.344 -7.085 1.00 94.62 93 GLY A O 1
ATOM 666 N N . GLY A 1 94 ? 3.294 7.238 -5.952 1.00 94.69 94 GLY 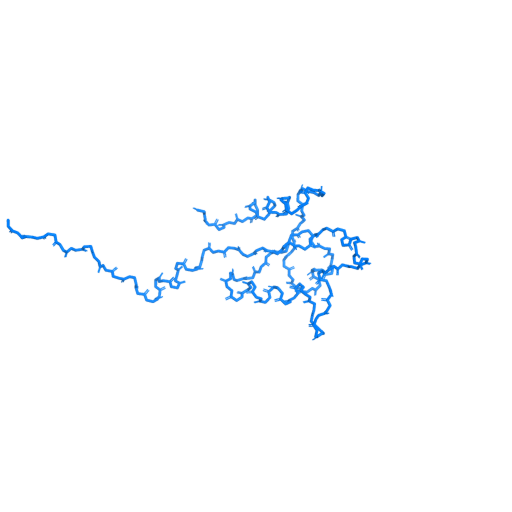A N 1
ATOM 667 C CA . GLY A 1 94 ? 2.360 6.385 -5.222 1.00 94.69 94 GLY A CA 1
ATOM 668 C C . GLY A 1 94 ? 1.378 7.165 -4.337 1.00 94.69 94 GLY A C 1
ATOM 669 O O . GLY A 1 94 ? 0.209 6.792 -4.248 1.00 94.69 94 GLY A O 1
ATOM 670 N N . ILE A 1 95 ? 1.816 8.266 -3.711 1.00 95.56 95 ILE A N 1
ATOM 671 C CA . ILE A 1 95 ? 0.932 9.151 -2.928 1.00 95.56 95 ILE A CA 1
ATOM 672 C C . ILE A 1 95 ? -0.076 9.862 -3.836 1.00 95.56 95 ILE A C 1
ATOM 674 O O . ILE A 1 95 ? -1.257 9.904 -3.500 1.00 95.56 95 ILE A O 1
ATOM 678 N N . ALA A 1 96 ? 0.359 10.395 -4.980 1.00 96.69 96 ALA A N 1
ATOM 679 C CA . ALA A 1 96 ? -0.527 11.051 -5.938 1.00 96.69 96 ALA A CA 1
ATOM 680 C C . ALA A 1 96 ? -1.613 10.086 -6.439 1.00 96.69 96 ALA A C 1
ATOM 682 O O . ALA A 1 96 ? -2.798 10.414 -6.383 1.00 96.69 96 ALA A O 1
ATOM 683 N N . THR A 1 97 ? -1.217 8.865 -6.812 1.00 96.38 97 THR A N 1
ATOM 684 C CA . THR A 1 97 ? -2.138 7.779 -7.176 1.00 96.38 97 THR A CA 1
ATOM 685 C C . THR A 1 97 ? -3.131 7.469 -6.045 1.00 96.38 97 THR A C 1
ATOM 687 O O . THR A 1 97 ? -4.336 7.371 -6.275 1.00 96.38 97 THR A O 1
ATOM 690 N N . ALA A 1 98 ? -2.656 7.340 -4.799 1.00 95.94 98 ALA A N 1
ATOM 691 C CA . ALA A 1 98 ? -3.513 7.062 -3.643 1.00 95.94 98 ALA A CA 1
ATOM 692 C C . ALA A 1 98 ? -4.554 8.166 -3.402 1.00 95.94 98 ALA A C 1
ATOM 694 O O . ALA A 1 98 ? -5.724 7.874 -3.159 1.00 95.94 98 ALA A O 1
ATOM 695 N N . LEU A 1 99 ? -4.140 9.432 -3.492 1.00 95.38 99 LEU A N 1
ATOM 696 C CA . LEU A 1 99 ? -5.033 10.578 -3.324 1.00 95.38 99 LEU A CA 1
ATOM 697 C C . LEU A 1 99 ? -6.082 10.645 -4.438 1.00 95.38 99 LEU A C 1
ATOM 699 O O . LEU A 1 99 ? -7.253 10.854 -4.135 1.00 95.38 99 LEU A O 1
ATOM 703 N N . GLY A 1 100 ? -5.694 10.406 -5.695 1.00 95.31 100 GLY A N 1
ATOM 704 C CA . GLY A 1 100 ? -6.625 10.367 -6.829 1.00 95.31 100 GLY A CA 1
ATOM 705 C C . GLY A 1 100 ? -7.656 9.236 -6.736 1.00 95.31 100 GLY A C 1
ATOM 706 O O . GLY A 1 100 ? -8.801 9.405 -7.149 1.00 95.31 100 GLY A O 1
ATOM 707 N N . ALA A 1 101 ? -7.280 8.100 -6.143 1.00 95.44 101 ALA A N 1
ATOM 708 C CA . ALA A 1 101 ? -8.170 6.961 -5.921 1.00 95.44 101 ALA A CA 1
ATOM 709 C C . ALA A 1 101 ? -9.024 7.068 -4.640 1.00 95.44 101 ALA A C 1
ATOM 711 O O . ALA A 1 101 ? -9.910 6.235 -4.422 1.00 95.44 101 ALA A O 1
ATOM 712 N N . SER A 1 102 ? -8.749 8.040 -3.766 1.00 94.25 102 SER A N 1
ATOM 713 C CA . SER A 1 102 ? -9.443 8.195 -2.489 1.00 94.25 102 SER A CA 1
ATOM 714 C C . SER A 1 102 ? -10.794 8.885 -2.664 1.00 94.25 102 SER A C 1
ATOM 716 O O . SER A 1 102 ? -10.896 9.942 -3.278 1.00 94.25 102 SER A O 1
ATOM 718 N N . SER A 1 103 ? -11.833 8.324 -2.046 1.00 89.50 103 SER A N 1
ATOM 719 C CA . SER A 1 103 ? -13.136 8.982 -1.881 1.00 89.50 103 SER A CA 1
ATOM 720 C C . SER A 1 103 ? -13.345 9.539 -0.469 1.00 89.50 103 SER A C 1
ATOM 722 O O . SER A 1 103 ? -14.451 9.970 -0.142 1.00 89.50 103 SER A O 1
ATOM 724 N N . ALA A 1 104 ? -12.332 9.455 0.399 1.00 88.19 104 ALA A N 1
ATOM 725 C CA . ALA A 1 104 ? -12.417 10.009 1.745 1.00 88.19 104 ALA A CA 1
ATOM 726 C C . ALA A 1 104 ? -12.458 11.548 1.680 1.00 88.19 104 ALA A C 1
ATOM 728 O O . ALA A 1 104 ? -11.750 12.134 0.856 1.00 88.19 104 ALA A O 1
ATOM 729 N N . PRO A 1 105 ? -13.275 12.209 2.519 1.00 80.75 105 PRO A N 1
ATOM 730 C CA . PRO A 1 105 ? -13.337 13.665 2.563 1.00 80.75 105 PRO A CA 1
ATOM 731 C C . PRO A 1 105 ? -12.016 14.254 3.077 1.00 80.75 105 PRO A C 1
ATOM 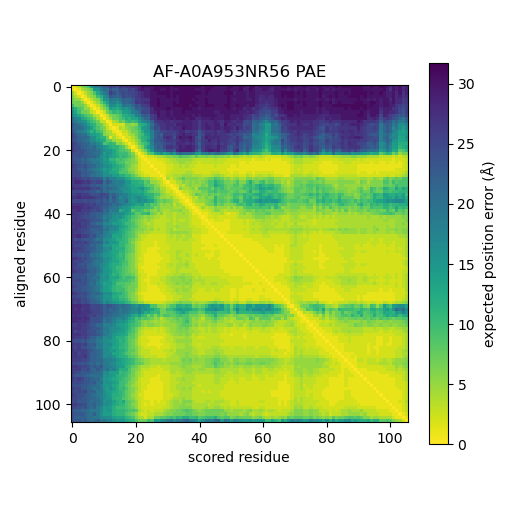733 O O . PRO A 1 105 ? -11.348 13.647 3.918 1.00 80.75 105 PRO A O 1
ATOM 736 N N . TRP A 1 106 ? -11.668 15.437 2.572 1.00 66.19 106 TRP A N 1
ATOM 737 C CA . TRP A 1 106 ? -10.492 16.221 2.960 1.00 66.19 106 TRP A CA 1
ATOM 738 C C . TRP A 1 106 ? -10.883 17.458 3.770 1.00 66.19 106 TRP A C 1
ATOM 740 O O . TRP A 1 106 ? -11.996 17.989 3.548 1.00 66.19 106 TRP A O 1
#

Nearest PDB structures (foldseek):
  1e5k-assembly1_A  TM=7.992E-01  e=1.269E-03  Escherichia coli K-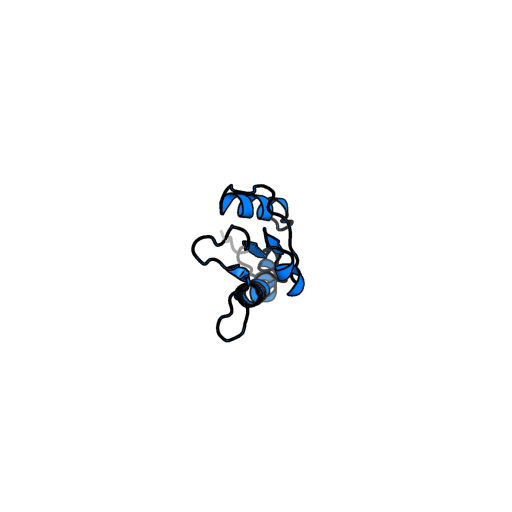12
  1hjj-assembly1_A  TM=8.007E-01  e=1.269E-03  Escherichia coli
  1h4d-assembly1_A  TM=7.987E-01  e=1.269E-03  Escherichia coli
  1h4c-assembly1_A  TM=7.989E-01  e=2.175E-03  Escherichia coli
  1h4e-assembly1_A  TM=8.043E-01  e=2.488E-03  Escherichia coli

pLDDT: mean 80.29, std 17.87, range [31.52, 96.69]

Sequence (106 aa):
MMAELSQFRGKGRGQIMAQVRQVAGFILAGGESSRMGRDKALLELGGVPLLARTARLVEAVAGPPTVVGGAGECRALGLRVIADEWPGAGPLGGIATALGASSAPW

Mean predicted aligned error: 10.1 Å